Protein AF-A0A3D5DAR7-F1 (afdb_monomer_lite)

Sequence (66 aa):
MKALEAPGEARAEWEFLHELVENTTGQNGYSTIEGLFNQMAGEVEAFKAKELTWAALGDTGVTVEL

pLDDT: mean 90.0, std 5.78, range [61.09, 97.31]

Secondary structure (DSSP, 8-state):
--SSPPSTT---HHHHHHHHHHHHH-----SSHHHHHHHHHHHSHHHHTTT--HHHHTTT------

Structure (mmCIF, N/CA/C/O backbone):
data_AF-A0A3D5DAR7-F1
#
_entry.id   AF-A0A3D5DAR7-F1
#
loop_
_atom_site.group_PDB
_atom_site.id
_atom_site.type_symbol
_atom_site.label_atom_id
_atom_site.label_alt_id
_atom_site.label_comp_id
_atom_site.label_asym_id
_atom_site.label_entity_id
_atom_site.label_seq_id
_atom_site.pdbx_PDB_ins_code
_atom_site.Cartn_x
_atom_site.Cartn_y
_atom_site.Cartn_z
_atom_site.occupancy
_atom_site.B_iso_or_equiv
_atom_site.auth_seq_id
_atom_site.auth_comp_id
_atom_site.auth_asym_id
_atom_site.auth_atom_id
_atom_site.pdbx_PDB_model_num
ATOM 1 N N . MET A 1 1 ? 8.100 9.350 0.420 1.00 61.09 1 MET A N 1
ATOM 2 C CA . MET A 1 1 ? 8.186 10.519 1.331 1.00 61.09 1 MET A CA 1
ATOM 3 C C . MET A 1 1 ? 6.881 11.305 1.245 1.00 61.09 1 MET A C 1
ATOM 5 O O . MET A 1 1 ? 6.366 11.441 0.140 1.00 61.09 1 MET A O 1
ATOM 9 N N . LYS A 1 2 ? 6.322 11.783 2.365 1.00 77.69 2 LYS A N 1
ATOM 10 C CA . LYS A 1 2 ? 5.092 12.596 2.361 1.00 77.69 2 LYS A CA 1
ATOM 11 C C . LYS A 1 2 ? 5.443 14.038 1.979 1.00 77.69 2 LYS A C 1
ATOM 13 O O . LYS A 1 2 ? 6.351 14.611 2.570 1.00 77.69 2 LYS A O 1
ATOM 18 N N . ALA A 1 3 ? 4.767 14.604 0.979 1.00 87.38 3 ALA A N 1
ATOM 19 C CA . ALA A 1 3 ? 5.078 15.951 0.490 1.00 87.38 3 ALA A CA 1
ATOM 20 C C . ALA A 1 3 ? 4.527 17.064 1.401 1.00 87.38 3 ALA A C 1
ATOM 22 O O . ALA A 1 3 ? 5.143 18.117 1.530 1.00 87.38 3 ALA A O 1
ATOM 23 N N . LEU A 1 4 ? 3.367 16.829 2.020 1.00 90.38 4 LEU A N 1
ATOM 24 C CA . LEU A 1 4 ? 2.679 17.757 2.917 1.00 90.38 4 LEU A CA 1
ATOM 25 C C . LEU A 1 4 ? 1.962 16.976 4.009 1.00 90.38 4 LEU A C 1
ATOM 27 O O . LEU A 1 4 ? 1.483 15.870 3.762 1.00 90.38 4 LEU A O 1
ATOM 31 N N . GLU A 1 5 ? 1.821 17.579 5.184 1.00 90.00 5 GLU A N 1
ATOM 32 C CA . GLU A 1 5 ? 0.969 17.014 6.221 1.00 90.00 5 GLU A CA 1
ATOM 33 C C . GLU A 1 5 ? -0.510 17.106 5.853 1.00 90.00 5 GLU A C 1
ATOM 35 O O . GLU A 1 5 ? -0.957 18.031 5.171 1.00 90.00 5 GLU A O 1
ATOM 40 N N . ALA A 1 6 ? -1.264 16.104 6.299 1.00 89.75 6 ALA A N 1
ATOM 41 C CA . ALA A 1 6 ? -2.696 16.073 6.064 1.00 89.75 6 ALA A CA 1
ATOM 42 C C . ALA A 1 6 ? -3.383 17.052 7.035 1.00 89.75 6 ALA A C 1
ATOM 44 O O . ALA A 1 6 ? -2.899 17.243 8.152 1.00 89.75 6 ALA A O 1
ATOM 45 N N . PRO A 1 7 ? -4.485 17.704 6.634 1.00 93.81 7 PRO A N 1
ATOM 46 C CA . PRO A 1 7 ? -5.188 18.627 7.515 1.00 93.81 7 PRO A CA 1
ATOM 47 C C . PRO A 1 7 ? -5.834 17.886 8.694 1.00 93.81 7 PRO A C 1
ATOM 49 O O . PRO A 1 7 ? -6.440 16.828 8.522 1.00 93.81 7 PRO A O 1
ATOM 52 N N . GLY A 1 8 ? -5.760 18.484 9.885 1.00 93.88 8 GLY A N 1
ATOM 53 C CA . GLY A 1 8 ? -6.364 17.930 11.099 1.00 93.88 8 GLY A CA 1
ATOM 54 C C . GLY A 1 8 ? -5.715 16.614 11.531 1.00 93.88 8 GLY A C 1
ATOM 55 O O . GLY A 1 8 ? -4.494 16.505 11.560 1.00 93.88 8 GLY A O 1
ATOM 56 N N . GLU A 1 9 ? -6.543 15.625 11.870 1.00 91.88 9 GLU A N 1
ATOM 57 C CA . GLU A 1 9 ? -6.121 14.297 12.350 1.00 91.88 9 GLU A CA 1
ATOM 58 C C . GLU A 1 9 ? -6.270 13.213 11.268 1.00 91.88 9 GLU A C 1
ATOM 60 O O . GLU A 1 9 ? -6.544 12.049 11.555 1.00 91.88 9 GLU A O 1
ATOM 65 N N . ALA A 1 10 ? -6.145 13.595 9.995 1.00 91.56 10 ALA A N 1
ATOM 66 C CA . ALA A 1 10 ? -6.222 12.646 8.894 1.00 91.56 10 ALA A CA 1
ATOM 67 C C . ALA A 1 10 ? -5.041 11.659 8.928 1.00 91.56 10 ALA A C 1
ATOM 69 O O . ALA A 1 10 ? -3.873 12.050 9.000 1.00 91.56 10 ALA A O 1
ATOM 70 N N . ARG A 1 11 ? -5.378 10.371 8.845 1.00 90.19 11 ARG A N 1
ATOM 71 C CA . ARG A 1 11 ? -4.451 9.231 8.844 1.00 90.19 11 ARG A CA 1
ATOM 72 C C . ARG A 1 11 ? -4.393 8.613 7.453 1.00 90.19 11 ARG A C 1
ATOM 74 O O . ARG A 1 11 ? -5.298 8.848 6.651 1.00 90.19 11 ARG A O 1
ATOM 81 N N . ALA A 1 12 ? -3.355 7.836 7.160 1.00 90.75 12 ALA A N 1
ATOM 82 C CA . ALA A 1 12 ? -3.298 7.134 5.885 1.00 90.75 12 ALA A CA 1
ATOM 83 C C . ALA A 1 12 ? -4.402 6.066 5.828 1.00 90.75 12 ALA A C 1
ATOM 85 O O . ALA A 1 12 ? -4.681 5.385 6.815 1.00 90.75 12 ALA A O 1
ATOM 86 N N . GLU A 1 13 ? -5.033 5.886 4.669 1.00 90.88 13 GLU A N 1
ATOM 87 C CA . GLU A 1 13 ? -6.186 4.991 4.529 1.00 90.88 13 GLU A CA 1
ATOM 88 C C . GLU A 1 13 ? -5.838 3.542 4.890 1.00 90.88 13 GLU A C 1
ATOM 90 O O . GLU A 1 13 ? -6.659 2.827 5.465 1.00 90.88 13 GLU A O 1
ATOM 95 N N . TRP A 1 14 ? -4.605 3.116 4.605 1.00 90.25 14 TRP A N 1
ATOM 96 C CA . TRP A 1 14 ? -4.139 1.773 4.941 1.00 90.25 14 TRP A CA 1
ATOM 97 C C . TRP A 1 14 ? -4.063 1.537 6.457 1.00 90.25 14 TRP A C 1
ATOM 99 O O . TRP A 1 14 ? -4.334 0.421 6.890 1.00 90.25 14 TRP A O 1
ATOM 109 N N . GLU A 1 15 ? -3.757 2.565 7.258 1.00 91.69 15 GLU A N 1
ATOM 110 C CA . GLU A 1 15 ? -3.713 2.473 8.726 1.00 91.69 15 GLU A CA 1
ATOM 111 C C . GLU A 1 15 ? -5.124 2.231 9.268 1.00 91.69 15 GLU A C 1
ATOM 113 O O . GLU A 1 15 ? -5.345 1.327 10.069 1.00 91.69 15 GLU A O 1
ATOM 118 N N . PHE A 1 16 ? -6.108 2.977 8.756 1.00 91.19 16 PHE A N 1
ATOM 119 C CA . PHE A 1 16 ? -7.512 2.778 9.114 1.00 91.19 16 PHE A CA 1
ATOM 120 C C . PHE A 1 16 ? -8.019 1.382 8.724 1.00 91.19 16 PHE A C 1
ATOM 122 O O . PHE A 1 16 ? -8.698 0.726 9.512 1.00 91.19 16 PHE A O 1
ATOM 129 N N . LEU A 1 17 ? -7.691 0.911 7.517 1.00 90.81 17 LEU A N 1
ATOM 130 C CA . LEU A 1 17 ? -8.096 -0.419 7.060 1.00 90.81 17 LEU A CA 1
ATOM 131 C C . LEU A 1 17 ? -7.413 -1.535 7.858 1.00 90.81 17 LEU A C 1
ATOM 133 O O . LEU A 1 17 ? -8.067 -2.522 8.184 1.00 90.81 17 LEU A O 1
ATOM 137 N N . HIS A 1 18 ? -6.132 -1.376 8.196 1.00 91.00 18 HIS A N 1
ATOM 138 C CA . HIS A 1 18 ? -5.403 -2.305 9.056 1.00 91.00 18 HIS A CA 1
ATOM 139 C C . HIS A 1 18 ? -6.068 -2.421 10.433 1.00 91.00 18 HIS A C 1
ATOM 141 O O . HIS A 1 18 ? -6.427 -3.523 10.843 1.00 91.00 18 HIS A O 1
ATOM 147 N N . GLU A 1 19 ? -6.331 -1.288 11.093 1.00 92.75 19 GLU A N 1
ATOM 148 C CA . GLU A 1 19 ? -7.036 -1.253 12.380 1.00 92.75 19 GLU A CA 1
ATOM 149 C C . GLU A 1 19 ? -8.425 -1.893 12.286 1.00 92.75 19 GLU A C 1
ATOM 151 O O . GLU A 1 19 ? -8.846 -2.612 13.191 1.00 92.75 19 GLU A O 1
ATOM 156 N N . LEU A 1 20 ? -9.166 -1.643 11.202 1.00 93.56 20 LEU A N 1
ATOM 157 C CA . LEU A 1 20 ? -10.491 -2.226 11.012 1.00 93.56 20 LEU A CA 1
ATOM 158 C C . LEU A 1 20 ? -10.419 -3.752 10.884 1.00 93.56 20 LEU A C 1
ATOM 160 O O . LEU A 1 20 ? -11.207 -4.454 11.519 1.00 93.56 20 LEU A O 1
ATOM 164 N N . VAL A 1 21 ? -9.483 -4.273 10.088 1.00 92.00 21 VAL A N 1
ATOM 165 C CA . VAL A 1 21 ? -9.276 -5.719 9.923 1.00 92.00 21 VAL A CA 1
ATOM 166 C C . VAL A 1 21 ? -8.864 -6.355 11.247 1.00 92.00 21 VAL A C 1
ATOM 168 O O . VAL A 1 21 ? -9.464 -7.358 11.638 1.00 92.00 21 VAL A O 1
ATOM 171 N N . GLU A 1 22 ? -7.921 -5.759 11.974 1.00 94.31 22 GLU A N 1
ATOM 172 C CA . GLU A 1 22 ? -7.493 -6.260 13.281 1.00 94.31 22 GLU A CA 1
ATOM 173 C C . GLU A 1 22 ? -8.665 -6.303 14.267 1.00 94.31 22 GLU A C 1
ATOM 175 O O . GLU A 1 22 ? -8.961 -7.354 14.836 1.00 94.31 22 GLU A O 1
ATOM 180 N N . ASN A 1 23 ? -9.397 -5.198 14.415 1.00 96.06 23 ASN A N 1
ATOM 181 C CA . ASN A 1 23 ? -10.482 -5.099 15.391 1.00 96.06 23 ASN A CA 1
ATOM 182 C C . ASN A 1 23 ? -11.687 -5.991 15.062 1.00 96.06 23 ASN A C 1
ATOM 184 O O . ASN A 1 23 ? -12.435 -6.368 15.962 1.00 96.06 23 ASN A O 1
ATOM 188 N N . THR A 1 24 ? -11.906 -6.321 13.787 1.00 97.31 24 THR A N 1
ATOM 189 C CA . THR A 1 24 ? -13.062 -7.132 13.364 1.00 97.31 24 THR A CA 1
ATOM 190 C C . THR A 1 24 ? -12.745 -8.615 13.205 1.00 97.31 24 THR A C 1
ATOM 192 O O . THR A 1 24 ? -13.646 -9.440 13.346 1.00 97.31 24 THR A O 1
ATOM 195 N N . THR A 1 25 ? -11.489 -8.972 12.922 1.00 95.81 25 THR A N 1
ATOM 196 C CA . THR A 1 25 ? -11.095 -10.355 12.599 1.00 95.81 25 THR A CA 1
ATOM 197 C C . THR A 1 25 ? -10.017 -10.929 13.517 1.00 95.81 25 THR A C 1
ATOM 199 O O . THR A 1 25 ? -9.793 -12.138 13.499 1.00 95.81 25 THR A O 1
A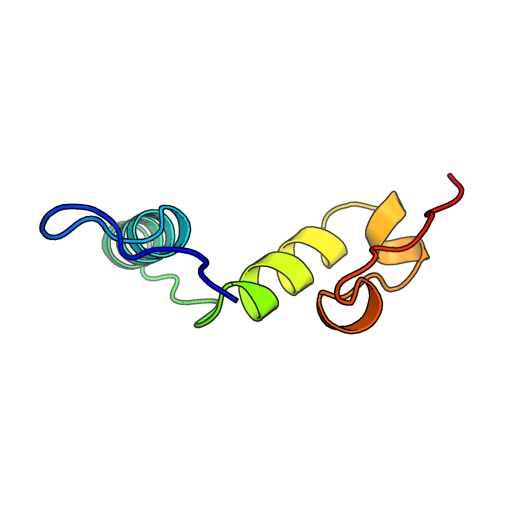TOM 202 N N . GLY A 1 26 ? -9.332 -10.091 14.301 1.00 93.38 26 GLY A N 1
ATOM 203 C CA . GLY A 1 26 ? -8.148 -10.463 15.079 1.00 93.38 26 GLY A CA 1
ATOM 204 C C . GLY A 1 26 ? -6.884 -10.677 14.239 1.00 93.38 26 GLY A C 1
ATOM 205 O O . GLY A 1 26 ? -5.857 -11.080 14.781 1.00 93.38 26 GLY A O 1
ATOM 206 N N . GLN A 1 27 ? -6.935 -10.442 12.923 1.00 88.62 27 GLN A N 1
ATOM 207 C CA . GLN A 1 27 ? -5.771 -10.557 12.047 1.00 88.62 27 GLN A CA 1
ATOM 208 C C . GLN A 1 27 ? -4.952 -9.266 12.092 1.00 88.62 27 GLN A C 1
ATOM 210 O O . GLN A 1 27 ? -5.401 -8.225 11.624 1.00 88.62 27 GLN A O 1
ATOM 215 N N . ASN A 1 28 ? -3.734 -9.357 12.619 1.00 83.81 28 ASN A N 1
ATOM 216 C CA . ASN A 1 28 ? -2.790 -8.247 12.712 1.00 83.81 28 ASN A CA 1
ATOM 217 C C . ASN A 1 28 ? -1.536 -8.581 11.887 1.00 83.81 28 ASN A C 1
ATOM 219 O O . ASN A 1 28 ? -0.522 -9.028 12.417 1.00 83.81 28 ASN A O 1
ATOM 223 N N . GLY A 1 29 ? -1.680 -8.505 10.562 1.00 83.12 29 GLY A N 1
ATOM 224 C CA . GLY A 1 29 ? -0.658 -8.937 9.606 1.00 83.12 29 GLY A CA 1
ATOM 225 C C . GLY A 1 29 ? 0.539 -7.984 9.519 1.00 83.12 29 GLY A C 1
ATOM 226 O O . GLY A 1 29 ? 1.545 -8.149 10.201 1.00 83.12 29 GLY A O 1
ATOM 227 N N . TYR A 1 30 ? 0.462 -7.020 8.605 1.00 83.19 30 TYR A N 1
ATOM 228 C CA . TYR A 1 30 ? 1.534 -6.079 8.258 1.00 83.19 30 TYR A CA 1
ATOM 229 C C . TYR A 1 30 ? 1.517 -4.825 9.139 1.00 83.19 30 TYR A C 1
ATOM 231 O O . TYR A 1 30 ? 0.455 -4.311 9.462 1.00 83.19 30 TYR A O 1
ATOM 239 N N . SER A 1 31 ? 2.695 -4.280 9.451 1.00 84.69 31 SER A N 1
ATOM 240 C CA . SER A 1 31 ? 2.860 -3.070 10.275 1.00 84.69 31 SER A CA 1
ATOM 241 C C . SER A 1 31 ? 3.326 -1.833 9.497 1.00 84.69 31 SER A C 1
ATOM 243 O O . SER A 1 31 ? 3.477 -0.761 10.083 1.00 84.69 31 SER A O 1
ATOM 245 N N . THR A 1 32 ? 3.564 -1.959 8.186 1.00 91.25 32 THR A N 1
ATOM 246 C CA . THR A 1 32 ? 3.961 -0.845 7.311 1.00 91.25 32 THR A CA 1
ATOM 247 C C . THR A 1 32 ? 3.308 -0.954 5.933 1.00 91.25 32 THR A C 1
ATOM 249 O O . THR A 1 32 ? 2.906 -2.043 5.507 1.00 91.25 32 THR A O 1
ATOM 252 N N . ILE A 1 33 ? 3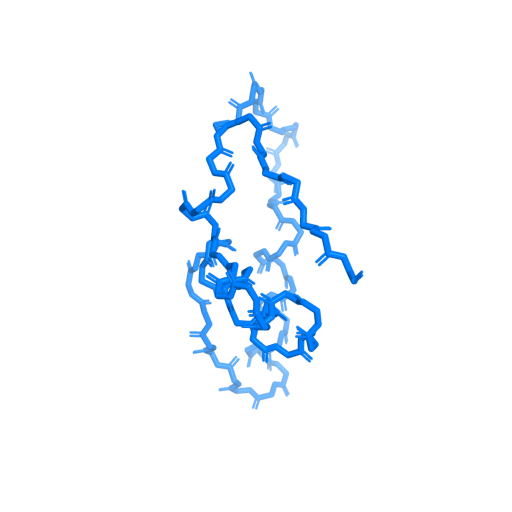.249 0.166 5.205 1.00 91.00 33 ILE A N 1
ATOM 253 C CA . ILE A 1 33 ? 2.748 0.202 3.824 1.00 91.00 33 ILE A CA 1
ATOM 254 C C . ILE A 1 33 ? 3.593 -0.665 2.880 1.00 91.00 33 ILE A C 1
ATOM 256 O O . ILE A 1 33 ? 3.053 -1.314 1.989 1.00 91.00 33 ILE A O 1
ATOM 260 N N . GLU A 1 34 ? 4.905 -0.745 3.101 1.00 93.12 34 GLU A N 1
ATOM 261 C CA . GLU A 1 34 ? 5.803 -1.603 2.329 1.00 93.12 34 GLU A CA 1
ATOM 262 C C . GLU A 1 34 ? 5.508 -3.084 2.580 1.00 93.12 34 GLU A C 1
ATOM 264 O O . GLU A 1 34 ? 5.491 -3.880 1.642 1.00 93.12 34 GLU A O 1
ATOM 269 N N . GLY A 1 35 ? 5.240 -3.457 3.836 1.00 92.44 35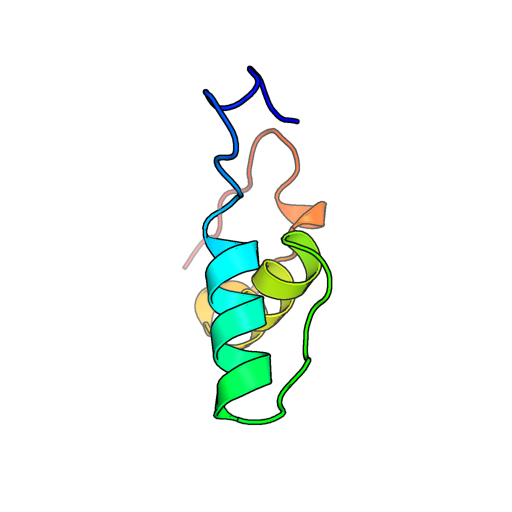 GLY A N 1
ATOM 270 C CA . GLY A 1 35 ? 4.826 -4.811 4.200 1.00 92.44 35 GLY A CA 1
ATOM 271 C C . GLY A 1 35 ? 3.500 -5.200 3.544 1.00 92.44 35 GLY A C 1
ATOM 272 O O . GLY A 1 35 ? 3.411 -6.271 2.942 1.00 92.44 35 GLY A O 1
ATOM 273 N N . LEU A 1 36 ? 2.509 -4.302 3.594 1.00 91.81 36 LEU A N 1
ATOM 274 C CA . LEU A 1 36 ? 1.224 -4.468 2.911 1.00 91.81 36 LEU A CA 1
ATOM 275 C C . LEU A 1 36 ? 1.414 -4.654 1.401 1.00 91.81 36 LEU A C 1
ATOM 277 O O . LEU A 1 36 ? 0.915 -5.622 0.828 1.00 91.81 36 LEU A O 1
ATOM 281 N N . PHE A 1 37 ? 2.176 -3.767 0.758 1.00 93.25 37 PHE A N 1
ATOM 282 C CA . PHE A 1 37 ? 2.448 -3.863 -0.673 1.00 93.25 37 PHE A CA 1
ATOM 283 C C . PHE A 1 37 ? 3.103 -5.196 -1.041 1.00 93.25 37 PHE A C 1
ATOM 285 O O . PHE A 1 37 ? 2.658 -5.857 -1.975 1.00 93.25 37 PHE A O 1
ATOM 292 N N . ASN A 1 38 ? 4.137 -5.611 -0.305 1.00 94.12 38 ASN A N 1
ATOM 293 C CA . ASN A 1 38 ? 4.857 -6.851 -0.590 1.00 94.12 38 ASN A CA 1
ATOM 294 C C . ASN A 1 38 ? 3.950 -8.082 -0.449 1.00 94.12 38 ASN A C 1
ATOM 296 O O . ASN A 1 38 ? 4.060 -9.010 -1.249 1.00 94.12 38 ASN A O 1
ATOM 300 N N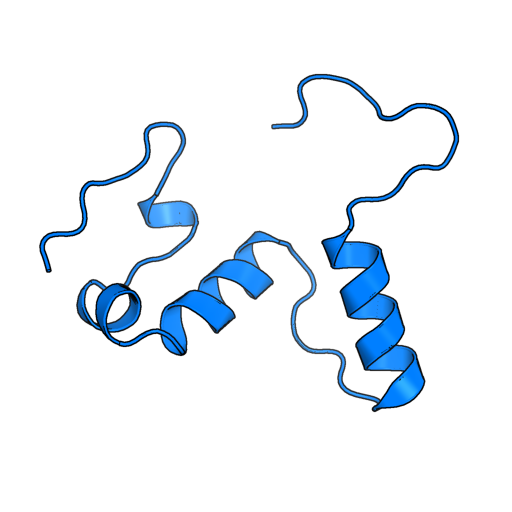 . GLN A 1 39 ? 3.036 -8.087 0.528 1.00 91.81 39 GLN A N 1
ATOM 301 C CA . GLN A 1 39 ? 2.038 -9.146 0.650 1.00 91.81 39 GLN A CA 1
ATOM 302 C C . GLN A 1 39 ? 1.125 -9.180 -0.584 1.00 91.81 39 GLN A C 1
ATOM 304 O O . GLN A 1 39 ? 1.022 -10.216 -1.238 1.00 91.81 39 GLN A O 1
ATOM 309 N N . MET A 1 40 ? 0.523 -8.042 -0.945 1.00 92.25 40 MET A N 1
ATOM 310 C CA . MET A 1 40 ? -0.380 -7.945 -2.099 1.00 92.25 40 MET A CA 1
ATOM 311 C C . MET A 1 40 ? 0.319 -8.297 -3.420 1.00 92.25 40 MET A C 1
ATOM 313 O O . MET A 1 40 ? -0.260 -8.962 -4.278 1.00 92.25 40 MET A O 1
ATOM 317 N N . ALA A 1 41 ? 1.582 -7.899 -3.591 1.00 93.88 41 ALA A N 1
ATOM 318 C CA . ALA A 1 41 ? 2.381 -8.241 -4.765 1.00 93.88 41 ALA A CA 1
ATOM 319 C C . ALA A 1 41 ? 2.599 -9.759 -4.899 1.00 93.88 41 ALA A C 1
ATOM 321 O O . ALA A 1 41 ? 2.661 -10.274 -6.013 1.00 93.88 41 ALA A O 1
ATOM 322 N N . GLY A 1 42 ? 2.646 -10.491 -3.781 1.00 93.62 42 GLY A N 1
ATOM 323 C CA . GLY A 1 42 ? 2.6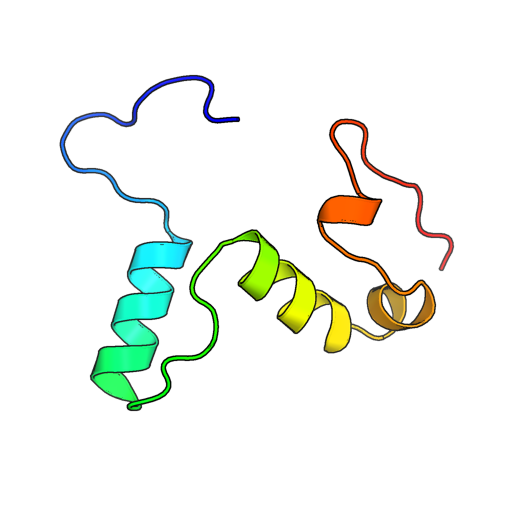94 -11.953 -3.766 1.00 93.62 42 GLY A CA 1
ATOM 324 C C . GLY A 1 42 ? 1.373 -12.642 -4.139 1.00 93.62 42 GLY A C 1
ATOM 325 O O . GLY A 1 42 ? 1.384 -13.834 -4.457 1.00 93.62 42 GLY A O 1
ATOM 326 N N . GLU A 1 43 ? 0.254 -11.916 -4.115 1.00 93.69 43 GLU A N 1
ATOM 327 C CA . GLU A 1 43 ? -1.090 -12.418 -4.436 1.00 93.69 43 GLU A CA 1
ATOM 328 C C . GLU A 1 43 ? -1.474 -12.179 -5.910 1.00 93.69 43 GLU A C 1
ATOM 330 O O . GLU A 1 43 ? -2.339 -12.872 -6.445 1.00 93.69 43 GLU A O 1
ATOM 335 N N . VAL A 1 44 ? -0.798 -11.253 -6.600 1.00 91.25 44 VAL A N 1
ATOM 336 C CA . VAL A 1 44 ? -1.004 -10.961 -8.028 1.00 91.25 44 VAL A CA 1
ATOM 337 C C . VAL A 1 44 ? 0.052 -11.679 -8.867 1.00 91.25 44 VAL A C 1
ATOM 339 O O . VAL A 1 44 ? 1.234 -11.354 -8.794 1.00 91.25 44 VAL A O 1
ATOM 342 N N . GLU A 1 45 ? -0.366 -12.626 -9.712 1.00 90.75 45 GLU A N 1
ATOM 343 C CA . GLU A 1 45 ? 0.540 -13.503 -10.477 1.00 90.75 45 GLU A CA 1
ATOM 344 C C . GLU A 1 45 ? 1.607 -12.737 -11.276 1.00 90.75 45 GLU A C 1
ATOM 346 O O . GLU A 1 45 ? 2.790 -13.057 -11.182 1.00 90.75 45 GLU A O 1
ATOM 351 N N . ALA A 1 46 ? 1.214 -11.679 -11.989 1.00 88.00 46 ALA A N 1
ATOM 352 C CA . ALA A 1 46 ? 2.135 -10.859 -12.777 1.00 88.00 46 ALA A CA 1
ATOM 353 C C . ALA A 1 46 ? 3.222 -10.170 -11.928 1.00 88.00 46 ALA A C 1
ATOM 355 O O . ALA A 1 46 ? 4.365 -10.043 -12.364 1.00 88.00 46 ALA A O 1
ATOM 356 N N . PHE A 1 47 ? 2.885 -9.735 -10.710 1.00 91.50 47 PHE A N 1
ATOM 357 C CA . PHE A 1 47 ? 3.828 -9.072 -9.803 1.00 91.50 47 PHE A CA 1
ATOM 358 C C . PHE A 1 47 ? 4.720 -10.088 -9.099 1.00 91.50 47 PHE A C 1
ATOM 360 O O . PHE A 1 47 ? 5.936 -9.904 -9.024 1.00 91.50 47 PHE A O 1
ATOM 367 N N . LYS A 1 48 ? 4.133 -11.210 -8.677 1.00 92.25 48 LYS A N 1
ATOM 368 C CA . LYS A 1 48 ? 4.853 -12.339 -8.097 1.00 92.25 48 LYS A CA 1
ATOM 369 C C . LYS A 1 48 ? 5.885 -12.921 -9.061 1.00 92.25 48 LYS A C 1
ATOM 371 O O . LYS A 1 48 ? 7.007 -13.188 -8.647 1.00 92.25 48 LYS A O 1
ATOM 376 N N . ALA A 1 49 ? 5.537 -13.082 -10.340 1.00 89.25 49 ALA A N 1
ATOM 377 C CA . ALA A 1 49 ? 6.433 -13.623 -11.366 1.00 89.25 49 ALA A CA 1
ATOM 378 C C . ALA A 1 49 ? 7.691 -12.767 -11.593 1.00 89.25 49 ALA A C 1
ATOM 380 O O . ALA A 1 49 ? 8.695 -13.270 -12.093 1.00 89.25 49 ALA A O 1
ATOM 381 N N . LYS A 1 50 ? 7.644 -11.480 -11.231 1.00 88.50 50 LYS A N 1
ATOM 382 C CA . LYS A 1 50 ? 8.786 -10.558 -11.291 1.00 88.50 50 LYS A CA 1
ATOM 383 C C . LYS A 1 50 ? 9.397 -10.263 -9.923 1.00 88.50 50 LYS A C 1
ATOM 385 O O . LYS A 1 50 ? 10.215 -9.355 -9.829 1.00 88.50 50 LYS A O 1
ATOM 390 N N . GLU A 1 51 ? 8.987 -10.994 -8.885 1.00 91.06 51 GLU A N 1
ATOM 391 C CA . GLU A 1 51 ? 9.439 -10.797 -7.503 1.00 91.06 51 GLU A CA 1
ATOM 392 C C . GLU A 1 51 ? 9.342 -9.322 -7.067 1.00 91.06 51 GLU A C 1
ATOM 394 O O . GLU A 1 51 ? 10.233 -8.773 -6.415 1.00 91.06 51 GLU A O 1
ATOM 399 N N . LEU A 1 52 ? 8.260 -8.649 -7.479 1.00 93.62 52 LEU A N 1
ATOM 400 C CA . LEU A 1 52 ? 8.108 -7.217 -7.267 1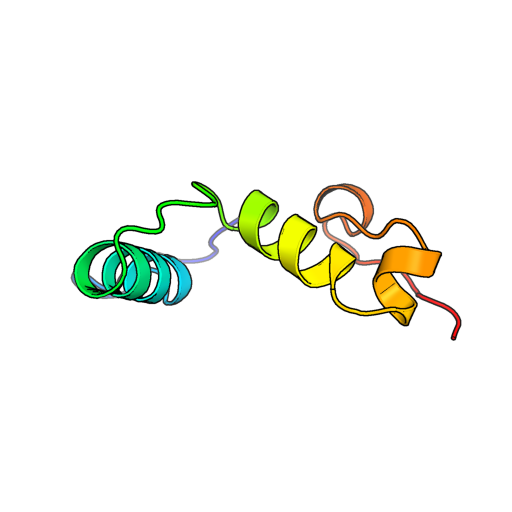.00 93.62 52 LEU A CA 1
ATOM 401 C C . LEU A 1 52 ? 7.962 -6.912 -5.773 1.00 93.62 52 LEU A C 1
ATOM 403 O O . LEU A 1 52 ? 7.064 -7.412 -5.100 1.00 93.62 52 LEU A O 1
ATOM 407 N N . THR A 1 53 ? 8.827 -6.034 -5.273 1.00 94.94 53 THR A N 1
ATOM 408 C CA . THR A 1 53 ? 8.773 -5.509 -3.906 1.00 94.94 53 THR A CA 1
ATOM 409 C C . THR A 1 53 ? 8.729 -3.988 -3.928 1.00 94.94 53 THR A C 1
ATOM 411 O O . THR A 1 53 ? 9.123 -3.358 -4.912 1.00 94.94 53 THR A O 1
ATOM 414 N N . TRP A 1 54 ? 8.297 -3.380 -2.824 1.00 94.44 54 TRP A N 1
ATOM 415 C CA . TRP A 1 54 ? 8.333 -1.925 -2.664 1.00 94.44 54 TRP A CA 1
ATOM 416 C C . TRP A 1 54 ? 9.744 -1.366 -2.885 1.00 94.44 54 TRP A C 1
ATOM 418 O O . TRP A 1 54 ? 9.934 -0.363 -3.567 1.00 94.44 54 TRP A O 1
ATOM 428 N N . ALA A 1 55 ? 10.755 -2.060 -2.355 1.00 93.81 55 ALA A N 1
ATOM 429 C CA . ALA A 1 55 ? 12.153 -1.688 -2.536 1.00 93.81 55 ALA A CA 1
ATOM 430 C C . ALA A 1 55 ? 12.595 -1.776 -4.007 1.00 93.81 55 ALA A C 1
ATOM 432 O O . ALA A 1 55 ? 13.351 -0.923 -4.464 1.00 93.81 55 ALA A O 1
ATOM 433 N N . ALA A 1 56 ? 12.110 -2.777 -4.748 1.00 92.62 56 ALA A N 1
ATOM 434 C CA . ALA A 1 56 ? 12.418 -2.945 -6.165 1.00 92.62 56 ALA A CA 1
ATOM 435 C C . ALA A 1 56 ? 11.767 -1.876 -7.056 1.00 92.62 56 ALA A C 1
ATOM 437 O O . ALA A 1 56 ? 12.353 -1.518 -8.072 1.00 92.62 56 ALA A O 1
ATOM 438 N N . LEU A 1 57 ? 10.592 -1.348 -6.685 1.00 91.50 57 LEU A N 1
ATOM 439 C CA . LEU A 1 57 ? 9.980 -0.213 -7.387 1.00 91.50 57 LEU A CA 1
ATOM 440 C C . LEU A 1 57 ? 10.862 1.039 -7.314 1.00 91.50 57 LEU A C 1
ATOM 442 O O . LEU A 1 57 ? 11.032 1.728 -8.319 1.00 91.50 57 LEU A O 1
ATOM 446 N N . GLY A 1 58 ? 11.405 1.333 -6.129 1.00 90.81 58 GLY A N 1
ATOM 447 C CA . GLY A 1 58 ? 12.142 2.569 -5.874 1.00 90.81 58 GLY A CA 1
ATOM 448 C C . GLY A 1 58 ? 11.312 3.831 -6.154 1.00 90.81 58 GLY A C 1
ATOM 449 O O . GLY A 1 58 ? 10.096 3.783 -6.336 1.00 90.81 58 GLY A O 1
ATOM 450 N N . ASP A 1 59 ? 11.976 4.985 -6.212 1.00 90.88 59 ASP A N 1
ATOM 451 C CA . ASP A 1 59 ? 11.297 6.276 -6.412 1.00 90.88 59 ASP A CA 1
ATOM 452 C C . ASP A 1 59 ? 10.855 6.524 -7.865 1.00 90.88 59 ASP A C 1
ATOM 454 O O . ASP A 1 59 ? 9.978 7.348 -8.120 1.00 90.88 59 ASP A O 1
ATOM 458 N N . THR A 1 60 ? 11.464 5.833 -8.834 1.00 92.19 60 THR A N 1
ATOM 459 C CA . THR A 1 60 ? 11.199 6.023 -10.272 1.00 92.19 60 THR A CA 1
ATOM 460 C C . THR A 1 60 ? 10.270 4.968 -10.867 1.00 92.19 60 THR A C 1
ATOM 462 O O . THR A 1 60 ? 9.918 5.066 -12.042 1.00 92.19 60 THR A O 1
ATOM 465 N N . GLY A 1 61 ? 9.878 3.964 -10.081 1.00 89.94 61 GLY A N 1
ATOM 466 C CA . GLY A 1 61 ? 9.156 2.795 -10.565 1.00 89.94 61 GLY A CA 1
ATOM 467 C C . GLY A 1 61 ? 10.010 1.889 -11.456 1.00 89.94 61 GLY A C 1
ATOM 468 O O . GLY A 1 61 ? 11.145 2.204 -11.825 1.00 89.94 61 GLY A O 1
ATOM 469 N N . VAL A 1 62 ? 9.422 0.752 -11.831 1.00 89.25 62 VAL A N 1
ATOM 470 C CA . VAL A 1 62 ? 9.996 -0.207 -12.784 1.00 89.25 62 VAL A CA 1
ATOM 471 C C . VAL A 1 62 ? 8.955 -0.605 -13.824 1.00 89.25 62 VAL A C 1
ATOM 473 O O . VAL A 1 62 ? 7.754 -0.589 -13.555 1.00 89.25 62 VAL A O 1
ATOM 476 N N . THR A 1 63 ? 9.409 -0.974 -15.021 1.00 88.06 63 THR A N 1
ATOM 477 C CA . THR A 1 63 ? 8.530 -1.555 -16.045 1.00 88.06 63 THR A CA 1
ATOM 478 C C . THR A 1 63 ? 8.431 -3.061 -15.834 1.00 88.06 63 THR A C 1
ATOM 480 O O . THR A 1 63 ? 9.443 -3.758 -15.806 1.00 88.06 63 THR A O 1
ATOM 483 N N . VAL A 1 64 ? 7.204 -3.554 -15.689 1.00 82.19 64 VAL A N 1
ATOM 484 C CA . VAL A 1 64 ? 6.882 -4.978 -15.558 1.00 82.19 64 VAL A CA 1
ATOM 485 C C . VAL A 1 64 ? 6.353 -5.452 -16.909 1.00 82.19 64 VAL A C 1
ATOM 487 O O . VAL A 1 64 ? 5.246 -5.091 -17.300 1.00 82.19 64 VAL A O 1
ATOM 490 N N . GLU A 1 65 ? 7.151 -6.229 -17.640 1.00 78.69 65 GLU A N 1
ATOM 491 C CA . GLU A 1 65 ? 6.698 -6.875 -18.879 1.00 78.69 65 GLU A CA 1
ATOM 492 C C . GLU A 1 65 ? 5.803 -8.077 -18.548 1.00 78.69 65 GLU A C 1
ATOM 494 O O . GLU A 1 65 ? 6.229 -8.967 -17.798 1.00 78.69 65 GLU A O 1
ATOM 499 N N . LEU A 1 66 ? 4.579 -8.061 -19.092 1.00 69.25 66 LEU A N 1
ATOM 500 C CA . LEU A 1 66 ? 3.547 -9.094 -18.940 1.00 69.25 66 LEU A CA 1
ATOM 501 C C . LEU A 1 66 ? 3.719 -10.223 -19.958 1.00 69.25 66 LEU A C 1
ATOM 503 O O . LEU A 1 66 ? 3.904 -9.905 -21.155 1.00 69.25 66 LEU A O 1
#

Radius of gyration: 14.49 Å; chains: 1; bounding box: 26×32×34 Å

Foldseek 3Di:
DDPDDDPDPDDDVVVVVQVVCCVPPVDNQDDDPQSVQQVVLCVDPQSVVVSHGPVNLPPPGDDRDD